Protein AF-X1S4I8-F1 (afdb_monomer_lite)

Organism: NCBI:txid412755

Structure (mmCIF, N/CA/C/O backbone):
data_AF-X1S4I8-F1
#
_entry.id   AF-X1S4I8-F1
#
loop_
_atom_site.group_PDB
_atom_site.id
_atom_site.type_symbol
_atom_site.label_atom_id
_atom_site.label_alt_id
_atom_site.label_comp_id
_atom_site.label_asym_id
_atom_site.label_entity_id
_atom_site.label_seq_id
_atom_site.pdbx_PDB_ins_code
_atom_site.Cartn_x
_atom_site.Cartn_y
_atom_site.Cartn_z
_atom_site.occupancy
_atom_site.B_iso_or_equiv
_atom_site.auth_seq_id
_atom_site.auth_comp_id
_atom_site.auth_asym_id
_atom_site.auth_atom_id
_atom_site.pdbx_PDB_model_num
ATOM 1 N N . VAL A 1 1 ? 13.431 -6.192 -31.521 1.00 86.06 1 VAL A N 1
ATOM 2 C CA . VAL A 1 1 ? 13.968 -7.474 -30.999 1.00 86.06 1 VAL A CA 1
ATOM 3 C C . VAL A 1 1 ? 13.122 -7.839 -29.793 1.00 86.06 1 VAL A C 1
ATOM 5 O O . VAL A 1 1 ? 12.837 -6.938 -29.018 1.00 86.06 1 VAL A O 1
ATOM 8 N N . ASP A 1 2 ? 12.655 -9.082 -29.675 1.00 95.69 2 ASP A N 1
ATOM 9 C CA . ASP A 1 2 ? 11.844 -9.513 -28.525 1.00 95.69 2 ASP A CA 1
ATOM 10 C C . ASP A 1 2 ? 12.682 -9.507 -27.235 1.00 95.69 2 ASP A C 1
ATOM 12 O O . ASP A 1 2 ? 13.824 -9.966 -27.254 1.00 95.69 2 ASP A O 1
ATOM 16 N N . ILE A 1 3 ? 12.124 -9.007 -26.125 1.00 94.81 3 ILE A N 1
ATOM 17 C CA . ILE A 1 3 ? 12.817 -8.857 -24.830 1.00 94.81 3 ILE A CA 1
ATOM 18 C C . ILE A 1 3 ? 13.403 -10.174 -24.294 1.00 94.81 3 ILE A C 1
ATOM 20 O O . ILE A 1 3 ? 14.400 -10.169 -23.576 1.00 94.81 3 ILE A O 1
ATOM 24 N N . LYS A 1 4 ? 12.831 -11.325 -24.662 1.00 96.81 4 LYS A N 1
ATOM 25 C CA . LYS A 1 4 ? 13.312 -12.641 -24.220 1.00 96.81 4 LYS A CA 1
ATOM 26 C C . LYS A 1 4 ? 14.642 -13.041 -24.864 1.00 96.81 4 LYS A C 1
ATOM 28 O O . LYS A 1 4 ? 15.309 -13.931 -24.346 1.00 96.81 4 LYS A O 1
ATOM 33 N N . ILE A 1 5 ? 15.037 -12.402 -25.970 1.00 96.62 5 ILE A N 1
ATOM 34 C CA . ILE A 1 5 ? 16.264 -12.717 -26.728 1.00 96.62 5 ILE A CA 1
ATOM 35 C C . ILE A 1 5 ? 17.263 -11.547 -26.779 1.00 96.62 5 ILE A C 1
ATOM 37 O O . ILE A 1 5 ? 18.159 -11.532 -27.623 1.00 96.62 5 ILE A O 1
ATOM 41 N N . THR A 1 6 ? 17.122 -10.540 -25.909 1.00 96.50 6 THR A N 1
ATOM 42 C CA . THR A 1 6 ? 18.006 -9.356 -25.888 1.00 96.50 6 THR A CA 1
ATOM 43 C C . THR A 1 6 ? 19.214 -9.480 -24.962 1.00 96.50 6 THR A C 1
ATOM 45 O O . THR A 1 6 ? 20.013 -8.546 -24.902 1.00 96.50 6 THR A O 1
ATOM 48 N N . LEU A 1 7 ? 19.382 -10.594 -24.241 1.00 96.75 7 LEU A N 1
ATOM 49 C CA . LEU A 1 7 ? 20.563 -10.807 -23.400 1.00 96.75 7 LEU A CA 1
ATOM 50 C C . LEU A 1 7 ? 21.848 -10.651 -24.242 1.00 96.75 7 LEU A C 1
ATOM 52 O O . LEU A 1 7 ? 21.918 -11.141 -25.366 1.00 96.75 7 LEU A O 1
ATOM 56 N N . HIS A 1 8 ? 22.848 -9.944 -23.707 1.00 96.56 8 HIS A N 1
ATOM 57 C CA . HIS A 1 8 ? 24.112 -9.594 -24.383 1.00 96.56 8 HIS A CA 1
ATOM 58 C C . HIS A 1 8 ? 24.010 -8.621 -25.575 1.00 96.56 8 HIS A C 1
ATOM 60 O O . HIS A 1 8 ? 24.976 -8.452 -26.318 1.00 96.56 8 HIS A O 1
ATOM 66 N N . ARG A 1 9 ? 22.871 -7.946 -25.763 1.00 95.81 9 ARG A N 1
ATOM 67 C CA . ARG A 1 9 ? 22.745 -6.816 -26.699 1.00 95.81 9 ARG A CA 1
ATOM 68 C C . ARG A 1 9 ? 23.045 -5.495 -25.988 1.00 95.81 9 ARG A C 1
ATOM 70 O O . ARG A 1 9 ? 22.949 -5.403 -24.768 1.00 95.81 9 ARG A O 1
ATOM 77 N N . PHE A 1 10 ? 23.363 -4.469 -26.769 1.00 96.00 10 PHE A N 1
ATOM 78 C CA . PHE A 1 10 ? 23.542 -3.099 -26.284 1.00 96.00 10 PHE A CA 1
ATOM 79 C C . PHE A 1 10 ? 22.273 -2.274 -26.523 1.00 96.00 10 PHE A C 1
ATOM 81 O O . PHE A 1 10 ? 21.578 -2.489 -27.521 1.00 96.00 10 PHE A O 1
ATOM 88 N N . LEU A 1 11 ? 21.980 -1.341 -25.613 1.00 95.81 11 LEU A N 1
ATOM 89 C CA . LEU A 1 11 ? 20.929 -0.344 -25.810 1.00 95.81 11 LEU A CA 1
ATOM 90 C C . LEU A 1 11 ? 21.341 0.628 -26.918 1.00 95.81 11 LEU A C 1
ATOM 92 O O . LEU A 1 11 ? 22.495 1.042 -26.983 1.00 95.81 11 LEU A O 1
ATOM 96 N N . ALA A 1 12 ? 20.394 0.966 -27.791 1.00 96.75 12 ALA A N 1
ATOM 97 C CA . ALA A 1 12 ? 20.607 1.957 -28.845 1.00 96.75 12 ALA A CA 1
ATOM 98 C C . ALA A 1 12 ? 20.313 3.389 -28.366 1.00 96.75 12 ALA A C 1
ATOM 100 O O . ALA A 1 12 ? 20.841 4.341 -28.928 1.00 96.75 12 ALA A O 1
ATOM 101 N N . GLU A 1 13 ? 19.480 3.521 -27.337 1.00 97.31 13 GLU A N 1
ATOM 102 C CA . GLU A 1 13 ? 19.030 4.775 -26.742 1.00 97.31 13 GLU A CA 1
ATOM 103 C C . GLU A 1 13 ? 18.687 4.556 -25.262 1.00 97.31 13 GLU A C 1
ATOM 105 O O . GLU A 1 13 ? 18.582 3.412 -24.800 1.00 97.31 13 GLU A O 1
ATOM 110 N N . ASP A 1 14 ? 18.506 5.651 -24.530 1.00 97.56 14 ASP A N 1
ATOM 111 C CA . ASP A 1 14 ? 18.103 5.614 -23.128 1.00 97.56 14 ASP A CA 1
ATOM 112 C C . ASP A 1 14 ? 16.678 5.069 -22.968 1.00 97.56 14 ASP A C 1
ATOM 114 O O . ASP A 1 14 ? 15.772 5.384 -23.740 1.00 97.56 14 ASP A O 1
ATOM 118 N N . ILE A 1 15 ? 16.454 4.284 -21.911 1.00 95.19 15 ILE A N 1
ATOM 119 C CA . ILE A 1 15 ? 15.122 3.798 -21.543 1.00 95.19 15 ILE A CA 1
ATOM 120 C C . ILE A 1 15 ? 14.616 4.608 -20.354 1.00 95.19 15 ILE A C 1
ATOM 122 O O . ILE A 1 15 ? 15.184 4.555 -19.264 1.00 95.19 15 ILE A O 1
ATOM 126 N N . VAL A 1 16 ? 13.502 5.309 -20.551 1.00 97.25 16 VAL A N 1
ATOM 127 C CA . VAL A 1 16 ? 12.811 6.058 -19.496 1.00 97.25 16 VAL A CA 1
ATOM 128 C C . VAL A 1 16 ? 11.573 5.288 -19.043 1.00 97.25 16 VAL A C 1
ATOM 130 O O . VAL A 1 16 ? 10.865 4.689 -19.854 1.00 97.25 16 VAL A O 1
ATOM 133 N N . ALA A 1 17 ? 11.297 5.298 -17.737 1.00 96.44 17 ALA A N 1
ATOM 134 C CA . ALA A 1 17 ? 10.097 4.677 -17.193 1.00 96.44 17 ALA A CA 1
ATOM 135 C C . ALA A 1 17 ? 8.835 5.406 -17.703 1.00 96.44 17 ALA A C 1
ATOM 137 O O . ALA A 1 17 ? 8.716 6.616 -17.505 1.00 96.44 17 ALA A O 1
ATOM 138 N N . PRO A 1 18 ? 7.864 4.701 -18.312 1.00 95.94 18 PRO A N 1
ATOM 139 C CA . PRO A 1 18 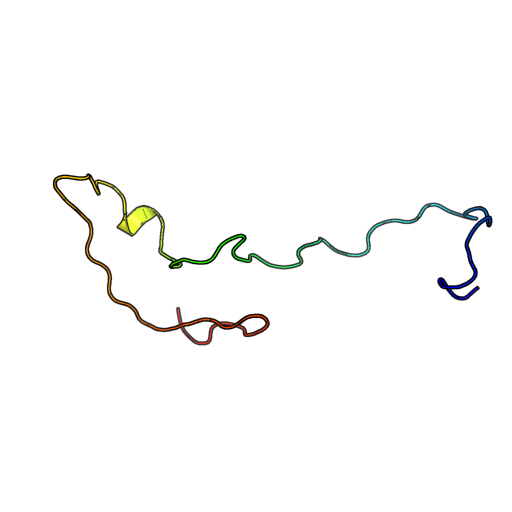? 6.654 5.337 -18.832 1.00 95.94 18 PRO A CA 1
ATOM 140 C C . PRO A 1 18 ? 5.631 5.669 -17.735 1.00 95.94 18 PRO A C 1
ATOM 142 O O . PRO A 1 18 ? 4.671 6.392 -17.991 1.00 95.94 18 PRO A O 1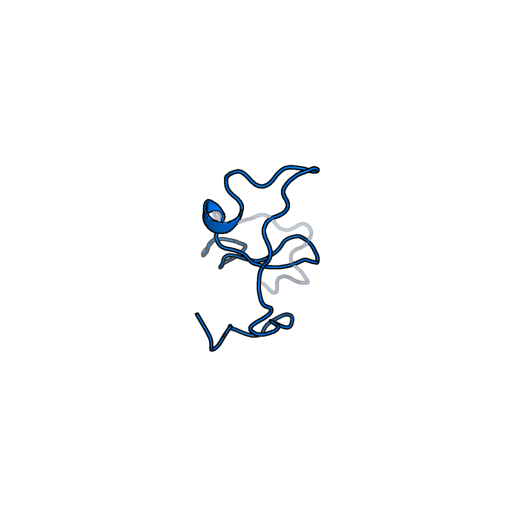
ATOM 145 N N . ALA A 1 19 ? 5.794 5.113 -16.529 1.00 95.56 19 ALA A N 1
ATOM 146 C CA . ALA A 1 19 ? 4.870 5.288 -15.416 1.00 95.56 19 ALA A CA 1
ATOM 147 C C . ALA A 1 19 ? 5.540 5.025 -14.061 1.00 95.56 19 ALA A C 1
ATOM 149 O O . ALA A 1 19 ? 6.564 4.345 -13.971 1.00 95.56 19 ALA A O 1
ATOM 150 N N . ASN A 1 20 ? 4.903 5.523 -13.000 1.00 94.69 20 ASN A N 1
ATOM 151 C CA . ASN A 1 20 ? 5.277 5.217 -11.623 1.00 94.69 20 ASN A CA 1
ATOM 152 C C . ASN A 1 20 ? 4.959 3.760 -11.274 1.00 94.69 20 ASN A C 1
ATOM 154 O O . ASN A 1 20 ? 3.924 3.220 -11.673 1.00 94.69 20 ASN A O 1
ATOM 158 N N . LEU A 1 21 ? 5.826 3.153 -10.465 1.00 93.19 21 LEU A N 1
ATOM 159 C CA . LEU A 1 21 ? 5.629 1.813 -9.931 1.00 93.19 21 LEU A CA 1
ATOM 160 C C . LEU A 1 21 ? 5.897 1.811 -8.414 1.00 93.19 21 LEU A C 1
ATOM 162 O O . LEU A 1 21 ? 7.012 2.144 -8.016 1.00 93.19 21 LEU A O 1
ATOM 166 N N . PRO A 1 22 ? 4.926 1.411 -7.567 1.00 91.69 22 PRO A N 1
ATOM 167 C CA . PRO A 1 22 ? 3.545 1.041 -7.895 1.00 91.69 22 PRO A CA 1
ATOM 168 C C . PRO A 1 22 ? 2.729 2.211 -8.466 1.00 91.69 22 PRO A C 1
ATOM 170 O O . PRO A 1 22 ? 2.904 3.354 -8.063 1.00 91.69 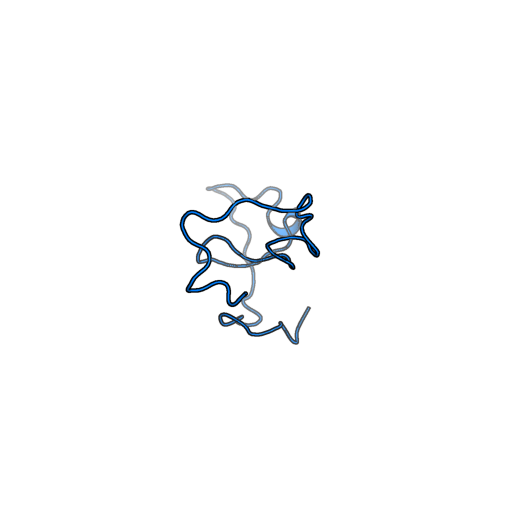22 PRO A O 1
ATOM 173 N N . GLY A 1 23 ? 1.798 1.919 -9.377 1.00 92.69 23 GLY A N 1
ATOM 174 C CA . GLY A 1 23 ? 0.946 2.946 -9.994 1.00 92.69 23 GLY A CA 1
ATOM 175 C C . GLY A 1 23 ? -0.182 3.474 -9.095 1.00 92.69 23 GLY A C 1
ATOM 176 O O . GLY A 1 23 ? -0.958 4.319 -9.528 1.00 92.69 23 GLY A O 1
ATOM 177 N N . PHE A 1 24 ? -0.317 2.953 -7.872 1.00 91.56 24 PHE A N 1
ATOM 178 C CA . PHE A 1 24 ? -1.362 3.316 -6.915 1.00 91.56 24 PHE A CA 1
ATOM 179 C C . PHE A 1 24 ? -0.933 2.988 -5.480 1.00 91.56 24 PHE A C 1
ATOM 181 O O . PHE A 1 24 ? -0.043 2.164 -5.252 1.00 91.56 24 PHE A O 1
ATOM 188 N N . ASN A 1 25 ? -1.609 3.604 -4.507 1.00 91.50 25 ASN A N 1
ATOM 189 C CA . ASN A 1 25 ? -1.390 3.331 -3.090 1.00 91.50 25 ASN A CA 1
ATOM 190 C C . ASN A 1 25 ? -1.861 1.919 -2.749 1.00 91.50 25 ASN A C 1
ATOM 192 O O . ASN A 1 25 ? -3.024 1.575 -2.953 1.00 91.50 25 ASN A O 1
ATOM 196 N N . ARG A 1 26 ? -0.961 1.111 -2.197 1.00 92.69 26 ARG A N 1
ATOM 197 C CA . ARG A 1 26 ? -1.244 -0.260 -1.780 1.00 92.69 26 ARG A CA 1
ATOM 198 C C . ARG A 1 26 ? -0.722 -0.501 -0.379 1.00 92.69 26 ARG A C 1
ATOM 200 O O . ARG A 1 26 ? 0.265 0.112 0.023 1.00 92.69 26 ARG A O 1
ATOM 207 N N . SER A 1 27 ? -1.330 -1.454 0.317 1.00 93.19 27 SER A N 1
ATOM 208 C CA . SER A 1 27 ? -0.715 -1.972 1.530 1.00 93.19 27 SER A CA 1
ATOM 209 C C . SER A 1 27 ? 0.543 -2.777 1.191 1.00 93.19 27 SER A C 1
ATOM 211 O O . SER A 1 27 ? 0.612 -3.485 0.172 1.00 93.19 27 SER A O 1
ATOM 213 N N . THR A 1 28 ? 1.550 -2.640 2.045 1.00 93.12 28 THR A N 1
ATOM 214 C CA . THR A 1 28 ? 2.767 -3.460 2.039 1.00 93.12 28 THR A CA 1
ATOM 215 C C . THR A 1 28 ? 2.635 -4.686 2.938 1.00 93.12 28 THR A C 1
ATOM 217 O O . THR A 1 28 ? 3.437 -5.603 2.804 1.00 93.12 28 THR A O 1
ATOM 220 N N . MET A 1 29 ? 1.628 -4.703 3.816 1.00 94.06 29 MET A N 1
ATOM 221 C CA . MET A 1 29 ? 1.397 -5.727 4.834 1.00 94.06 29 MET A CA 1
ATOM 222 C C . MET A 1 29 ? -0.084 -6.105 4.910 1.00 94.06 29 MET A C 1
ATOM 224 O O . MET A 1 29 ? -0.953 -5.377 4.421 1.00 94.06 29 MET A O 1
ATOM 228 N N . ASP A 1 30 ? -0.373 -7.200 5.598 1.00 95.12 30 ASP A N 1
ATOM 229 C CA . ASP A 1 30 ? -1.735 -7.524 6.008 1.00 95.12 30 ASP A CA 1
ATOM 230 C C . ASP A 1 30 ? -2.120 -6.682 7.234 1.00 95.12 30 ASP A C 1
ATOM 232 O O . ASP A 1 30 ? -1.315 -6.481 8.146 1.00 95.12 30 ASP A O 1
ATOM 236 N N . GLY A 1 31 ? -3.344 -6.153 7.255 1.00 94.88 31 GLY A N 1
ATOM 237 C CA . GLY A 1 31 ? -3.816 -5.292 8.337 1.00 94.88 31 GLY A CA 1
ATOM 238 C C . GLY A 1 31 ? -5.108 -4.555 7.996 1.00 94.88 31 GLY A C 1
ATOM 239 O O . GLY A 1 31 ? -5.795 -4.896 7.034 1.00 94.88 31 GLY A O 1
ATOM 240 N N . TYR A 1 32 ? -5.420 -3.525 8.784 1.00 94.38 32 TYR A N 1
ATOM 241 C CA . TYR A 1 32 ? -6.622 -2.704 8.627 1.00 94.38 32 TYR A CA 1
ATOM 242 C C . TYR A 1 32 ? -6.259 -1.314 8.107 1.00 94.38 32 TYR A C 1
ATOM 244 O O . TYR A 1 32 ? -5.387 -0.642 8.659 1.00 94.38 32 TYR A O 1
ATOM 252 N N . ALA A 1 33 ? -6.942 -0.874 7.051 1.00 94.56 33 ALA A N 1
ATOM 253 C CA . ALA A 1 33 ? -6.845 0.500 6.582 1.00 94.56 33 ALA A CA 1
ATOM 254 C C . ALA A 1 33 ? -7.715 1.397 7.473 1.00 94.56 33 ALA A C 1
ATOM 256 O O . ALA A 1 33 ? -8.917 1.176 7.584 1.00 94.56 33 ALA A O 1
ATOM 257 N N . ILE A 1 34 ? -7.102 2.404 8.095 1.00 94.56 34 ILE A N 1
ATOM 258 C CA . ILE A 1 34 ? -7.784 3.397 8.933 1.00 94.56 34 ILE A CA 1
ATOM 259 C C . ILE A 1 34 ? -7.370 4.802 8.503 1.00 94.56 34 ILE A C 1
ATOM 261 O O . ILE A 1 34 ? -6.312 4.990 7.890 1.00 94.56 34 ILE A O 1
ATOM 265 N N . ARG A 1 35 ? -8.162 5.813 8.864 1.00 94.06 35 ARG A N 1
ATOM 266 C CA . ARG A 1 35 ? -7.691 7.199 8.803 1.00 94.06 35 ARG A CA 1
ATOM 267 C C . ARG A 1 35 ? -6.755 7.414 9.986 1.00 94.06 35 ARG A C 1
ATOM 269 O O . ARG A 1 35 ? -7.100 7.081 11.114 1.00 94.06 35 ARG A O 1
ATOM 276 N N . ALA A 1 36 ? -5.570 7.968 9.735 1.00 95.44 36 ALA A N 1
ATOM 277 C CA . ALA A 1 36 ? -4.562 8.140 10.782 1.00 95.44 36 ALA A CA 1
ATOM 278 C C . ALA A 1 36 ? -5.105 8.933 11.986 1.00 95.44 36 ALA A C 1
ATOM 280 O O . ALA A 1 36 ? -4.841 8.565 13.128 1.00 95.44 36 ALA A O 1
ATOM 281 N N . GLU A 1 37 ? -5.918 9.960 11.724 1.00 96.50 37 GLU A N 1
ATOM 282 C CA . GLU A 1 37 ? -6.522 10.818 12.749 1.00 96.50 37 GLU A CA 1
ATOM 283 C C . GLU A 1 37 ? -7.432 10.072 13.737 1.00 96.50 37 GLU A C 1
ATOM 285 O O . GLU A 1 37 ? -7.448 10.426 14.912 1.00 96.50 37 GLU A O 1
ATOM 290 N N . ASP A 1 38 ? -8.102 8.995 13.312 1.00 94.31 38 ASP A N 1
ATOM 291 C CA . ASP A 1 38 ? -9.011 8.223 14.175 1.00 94.31 38 ASP A CA 1
ATOM 292 C C . ASP 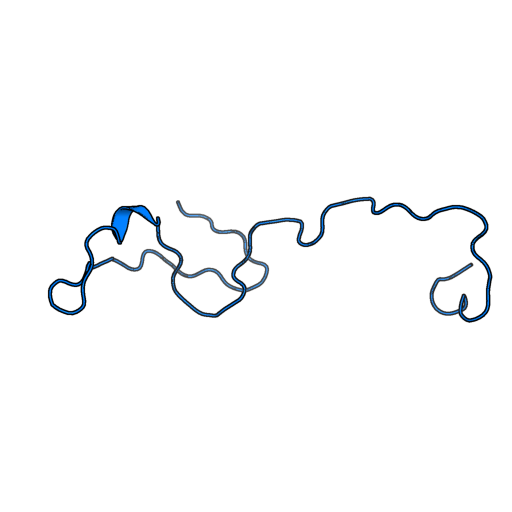A 1 38 ? -8.244 7.428 15.258 1.00 94.31 38 ASP A C 1
ATOM 294 O O . ASP A 1 38 ? -8.807 6.991 16.264 1.00 94.31 38 ASP A O 1
ATOM 298 N N . SER A 1 39 ? -6.929 7.258 15.076 1.00 93.88 39 SER A N 1
ATOM 299 C CA . SER A 1 39 ? -6.035 6.618 16.051 1.00 93.88 39 SER A CA 1
ATOM 300 C C . SER A 1 39 ? -5.288 7.603 16.952 1.00 93.88 39 SER A C 1
ATOM 302 O O . SER A 1 39 ? -4.522 7.189 17.826 1.00 93.88 39 SER A O 1
ATOM 304 N N . PHE A 1 40 ? -5.471 8.912 16.767 1.00 95.00 40 PHE A N 1
ATOM 305 C CA . PHE A 1 40 ? -4.751 9.895 17.570 1.00 95.00 40 PHE A CA 1
ATOM 306 C C . PHE A 1 40 ? -5.212 9.845 19.029 1.00 95.00 40 PHE A C 1
ATOM 308 O O . PHE A 1 40 ? -6.401 9.863 19.328 1.00 95.00 40 PHE A O 1
ATOM 315 N N . GLY A 1 41 ? -4.253 9.775 19.955 1.00 92.56 41 GLY A N 1
ATOM 316 C CA . GLY A 1 41 ? -4.534 9.637 21.387 1.00 92.56 41 GLY A CA 1
ATOM 317 C C . GLY A 1 41 ? -4.810 8.203 21.848 1.00 92.56 41 GLY A C 1
ATOM 318 O O . GLY A 1 41 ? -4.918 7.984 23.055 1.00 92.56 41 GLY A O 1
ATOM 319 N N . ALA A 1 42 ? -4.855 7.225 20.933 1.00 95.56 42 ALA A N 1
ATOM 320 C CA . ALA A 1 42 ? -4.891 5.819 21.306 1.00 95.56 42 ALA A CA 1
ATOM 321 C C . ALA A 1 42 ? -3.606 5.451 22.061 1.00 95.56 42 ALA A C 1
ATOM 323 O O . ALA A 1 42 ? -2.489 5.658 21.582 1.00 95.56 42 ALA A O 1
ATOM 324 N N . THR A 1 43 ? -3.762 4.887 23.251 1.00 95.25 43 THR A N 1
ATOM 325 C CA . THR A 1 43 ? -2.658 4.379 24.073 1.00 95.25 43 THR A CA 1
ATOM 326 C C . THR A 1 43 ? -2.970 2.960 24.526 1.00 95.25 43 THR A C 1
ATOM 328 O O . THR A 1 43 ? -4.103 2.499 24.413 1.00 95.25 43 THR A O 1
ATOM 331 N N . GLY A 1 44 ? -1.986 2.254 25.090 1.00 93.62 44 GLY A N 1
ATOM 332 C CA . GLY A 1 44 ? -2.216 0.903 25.616 1.00 93.62 44 GLY A CA 1
ATOM 333 C C . GLY A 1 44 ? -3.301 0.839 26.701 1.00 93.62 44 GLY A C 1
ATOM 334 O O . GLY A 1 44 ? -3.985 -0.172 26.821 1.00 93.62 44 GLY A O 1
ATOM 335 N N . ASN A 1 45 ? -3.492 1.922 27.461 1.00 95.06 45 ASN A N 1
ATOM 336 C CA . ASN A 1 45 ? -4.514 2.024 28.507 1.00 95.06 45 ASN A CA 1
ATOM 337 C C . ASN A 1 45 ? -5.842 2.613 28.008 1.00 95.06 45 ASN A C 1
ATOM 339 O O . ASN A 1 45 ? -6.850 2.489 28.700 1.00 95.06 45 ASN A O 1
ATOM 343 N N . LEU A 1 46 ? -5.843 3.255 26.838 1.00 94.00 46 LEU A N 1
ATOM 344 C CA . LEU A 1 46 ? -7.017 3.868 26.225 1.00 94.00 46 LEU A CA 1
ATOM 345 C C . LEU A 1 46 ? -7.012 3.573 24.716 1.00 94.00 46 LEU A C 1
ATOM 347 O O . LEU A 1 46 ? -6.541 4.403 23.935 1.00 94.00 46 LEU A O 1
ATOM 351 N N . PRO A 1 47 ? -7.461 2.378 24.297 1.00 94.19 47 PRO A N 1
ATOM 352 C CA . PRO A 1 47 ? -7.493 2.013 22.888 1.00 94.19 47 PRO A CA 1
ATOM 353 C C . PRO A 1 47 ? -8.623 2.740 22.145 1.00 94.19 47 PRO A C 1
ATOM 355 O O . PRO A 1 47 ? -9.708 2.945 22.692 1.00 94.19 47 PRO A O 1
ATOM 358 N N . SER A 1 48 ? -8.390 3.068 20.872 1.00 94.62 48 SER A N 1
ATOM 359 C CA . SER A 1 48 ? -9.459 3.481 19.955 1.00 94.62 48 SER A CA 1
ATOM 360 C C . SER A 1 48 ? -10.199 2.253 19.433 1.00 94.62 48 SER A C 1
ATOM 362 O O . SER A 1 48 ? -9.578 1.316 18.929 1.00 94.62 48 SER A O 1
ATOM 364 N N . TYR A 1 49 ? -11.526 2.275 19.516 1.00 94.44 49 TYR A N 1
ATOM 365 C CA . TYR A 1 49 ? -12.383 1.254 18.919 1.00 94.44 49 TYR A CA 1
ATOM 366 C C . TYR A 1 49 ? -12.859 1.720 17.546 1.00 94.44 49 TYR A C 1
ATOM 368 O O . TYR A 1 49 ? -13.335 2.844 17.403 1.00 94.44 49 TYR A O 1
ATOM 376 N N . LEU A 1 50 ? -12.729 0.848 16.548 1.00 95.56 50 LEU A N 1
ATOM 377 C CA . LEU A 1 50 ? -13.118 1.099 15.162 1.00 95.56 50 LEU A CA 1
ATOM 378 C C . LEU A 1 50 ? -14.006 -0.042 14.668 1.00 95.56 50 LEU A C 1
ATOM 380 O O . LEU A 1 50 ? -13.853 -1.188 15.096 1.00 95.56 50 LEU A O 1
ATOM 384 N N . GLU A 1 51 ? -14.921 0.275 13.759 1.00 96.00 51 GLU A N 1
ATOM 385 C CA . GLU A 1 51 ? -15.807 -0.699 13.126 1.00 96.00 51 GLU A CA 1
ATOM 386 C C . GLU A 1 51 ? -15.238 -1.152 11.777 1.00 96.00 51 GLU A C 1
ATOM 388 O O . GLU A 1 51 ? -14.709 -0.354 11.002 1.00 96.00 51 GLU A O 1
ATOM 393 N N . ILE A 1 52 ? -15.355 -2.448 11.484 1.00 95.38 52 ILE A N 1
ATOM 394 C CA . ILE A 1 52 ? -14.967 -3.000 10.187 1.00 95.38 52 ILE A CA 1
ATOM 395 C C . ILE A 1 52 ? -16.121 -2.793 9.208 1.00 95.38 52 ILE A C 1
ATOM 397 O O . ILE A 1 52 ? -17.172 -3.411 9.344 1.00 95.38 52 ILE A O 1
ATOM 401 N N . ILE A 1 53 ? -15.888 -1.971 8.187 1.00 94.88 53 ILE A N 1
ATOM 402 C CA . ILE A 1 53 ? -16.888 -1.658 7.154 1.00 94.88 53 ILE A CA 1
ATOM 403 C C . ILE A 1 53 ? -16.761 -2.526 5.892 1.00 94.88 53 ILE A C 1
ATOM 405 O O . ILE A 1 53 ? -17.639 -2.500 5.034 1.00 94.88 53 ILE A O 1
ATOM 409 N N . GLY A 1 54 ? -15.673 -3.290 5.756 1.00 94.75 54 GLY A N 1
ATOM 410 C CA . GLY A 1 54 ? -15.441 -4.148 4.596 1.00 94.75 54 GLY A CA 1
ATOM 411 C C . GLY A 1 54 ? -14.024 -4.711 4.508 1.00 94.75 54 GLY A C 1
ATOM 412 O O . GLY A 1 54 ? -13.178 -4.460 5.366 1.00 94.75 54 GLY A O 1
ATOM 413 N N . GLU A 1 55 ? -13.767 -5.459 3.433 1.00 94.75 55 GLU A N 1
ATOM 414 C CA . GLU A 1 55 ? -12.459 -6.026 3.088 1.00 94.75 55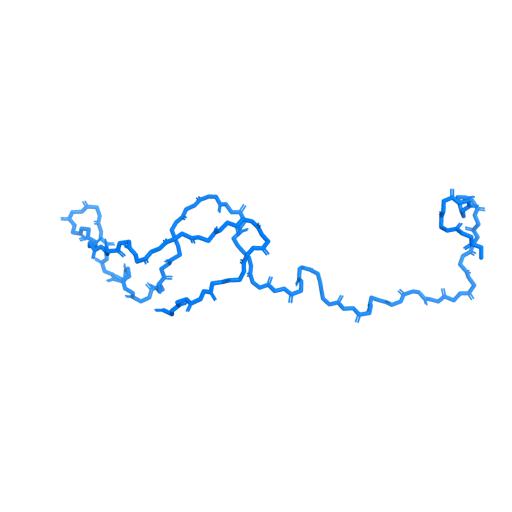 GLU A CA 1
ATOM 415 C C . GLU A 1 55 ? -12.096 -5.717 1.627 1.00 94.75 55 GLU A C 1
ATOM 417 O O . GLU A 1 55 ? -12.969 -5.636 0.761 1.00 94.75 55 GLU A O 1
ATOM 422 N N . ILE A 1 56 ? -10.802 -5.555 1.335 1.00 94.31 56 ILE A N 1
ATOM 423 C CA . ILE A 1 56 ? -10.298 -5.326 -0.027 1.00 94.31 56 ILE A CA 1
ATOM 424 C C . ILE A 1 56 ? -9.345 -6.463 -0.381 1.00 94.31 56 ILE A C 1
ATOM 426 O O . ILE A 1 56 ? -8.277 -6.603 0.214 1.00 94.31 56 ILE A O 1
ATOM 430 N N . LYS A 1 57 ? -9.721 -7.270 -1.376 1.00 92.62 57 LYS A N 1
ATOM 431 C CA . LYS A 1 57 ? -8.876 -8.360 -1.882 1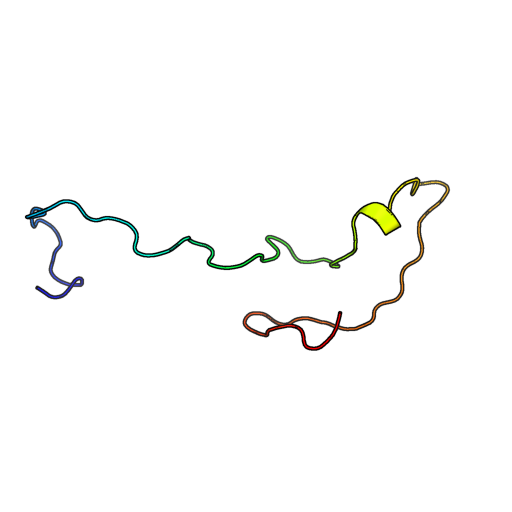.00 92.62 57 LYS A CA 1
ATOM 432 C C . LYS A 1 57 ? -7.819 -7.836 -2.849 1.00 92.62 57 LYS A C 1
ATOM 434 O O . LYS A 1 57 ? -7.972 -6.784 -3.468 1.00 92.62 57 LYS A O 1
ATOM 439 N N . MET A 1 58 ? -6.744 -8.605 -3.013 1.00 91.50 58 MET A N 1
ATOM 440 C CA . MET A 1 58 ? -5.672 -8.266 -3.947 1.00 91.50 58 MET A CA 1
ATOM 441 C C . MET A 1 58 ? -6.220 -8.048 -5.366 1.00 91.50 58 MET A C 1
ATOM 443 O O . MET A 1 58 ? -6.951 -8.882 -5.894 1.00 91.50 58 MET A O 1
ATOM 447 N N . GLY A 1 59 ? -5.848 -6.924 -5.982 1.00 91.88 59 GLY A N 1
ATOM 448 C CA . GLY A 1 59 ? -6.281 -6.557 -7.334 1.00 91.88 59 GLY A CA 1
ATOM 449 C C . GLY A 1 59 ? -7.700 -5.984 -7.432 1.00 91.88 59 GLY A C 1
ATOM 450 O O . GLY A 1 59 ? -8.117 -5.622 -8.529 1.00 91.88 59 GLY A O 1
ATOM 451 N N . VAL A 1 60 ? -8.426 -5.863 -6.317 1.00 93.75 60 VAL A N 1
ATOM 452 C CA . VAL A 1 60 ? -9.775 -5.287 -6.282 1.00 93.75 60 VAL A CA 1
ATOM 453 C C . VAL A 1 60 ? -9.705 -3.826 -5.847 1.00 93.75 60 VAL A C 1
ATOM 455 O O . VAL A 1 60 ? -8.964 -3.464 -4.934 1.00 93.75 60 VAL A O 1
ATOM 458 N N . LYS A 1 61 ? -10.486 -2.969 -6.508 1.00 92.25 61 LYS A N 1
ATOM 459 C CA . LYS A 1 61 ? -10.659 -1.573 -6.104 1.00 92.25 61 LYS A CA 1
ATOM 460 C C . LYS A 1 61 ? -11.767 -1.488 -5.042 1.00 92.25 61 LYS A C 1
ATOM 462 O O . LYS A 1 61 ? -12.813 -2.093 -5.258 1.00 92.25 61 LYS A O 1
ATOM 467 N N . PRO A 1 62 ? -11.582 -0.739 -3.941 1.00 91.56 62 PRO A N 1
ATOM 468 C CA . PRO A 1 62 ? -12.649 -0.528 -2.968 1.00 91.56 62 PRO A CA 1
ATOM 469 C C . PRO A 1 62 ? -13.857 0.184 -3.587 1.00 91.56 62 PRO A C 1
ATOM 471 O O . PRO A 1 62 ? -13.701 1.121 -4.374 1.00 91.56 62 PRO A O 1
ATOM 474 N N . GLU A 1 63 ? -15.050 -0.250 -3.188 1.00 90.12 63 GLU A N 1
ATOM 475 C CA . GLU A 1 63 ? -16.342 0.330 -3.596 1.00 90.12 63 GLU A CA 1
ATOM 476 C C . GLU A 1 63 ? -16.953 1.235 -2.514 1.00 90.12 63 GLU A C 1
ATOM 478 O O . GLU A 1 63 ? -17.948 1.915 -2.749 1.00 90.12 63 GLU A O 1
ATOM 483 N N . PHE A 1 64 ? -16.337 1.267 -1.333 1.00 81.50 64 PHE A N 1
ATOM 484 C CA . PHE A 1 64 ? -16.751 2.042 -0.169 1.00 81.50 64 PHE A CA 1
ATOM 485 C C . PHE A 1 64 ? -15.688 3.087 0.194 1.00 81.50 64 PHE A C 1
ATOM 487 O O . PHE A 1 64 ? -14.540 3.007 -0.258 1.00 81.50 64 PHE A O 1
ATOM 494 N N . ARG A 1 65 ? -16.092 4.087 0.983 1.00 64.12 65 ARG A N 1
ATOM 495 C CA . ARG A 1 65 ? -15.227 5.168 1.461 1.00 64.12 65 ARG A CA 1
ATOM 496 C C . ARG A 1 65 ? -15.136 5.159 2.974 1.00 64.12 65 ARG A C 1
ATOM 498 O O . ARG A 1 65 ? -16.204 5.007 3.599 1.00 64.12 65 ARG A O 1
#

Radius of gyration: 21.49 Å; chains: 1; bounding box: 41×24×60 Å

pLDDT: mean 93.76, std 4.48, range [64.12, 97.56]

Sequence (65 aa):
VDIKITLHRFLAEDIVAPANLPGFNRSTMDGYAIRAEDSFGATGNLPSYLEIIGEIKMGVKPEFR

InterPro domains:
  IPR005110 MoeA, N-terminal and linker domain [PF03453] (6-51)
  IPR036135 MoeA, N-terminal and linker domain superfamily [SSF63882] (6-63)
  IPR038987 Molybdopterin biosynthesis protein MoeA-like [PTHR10192] (2-62)

Secondary structure (DSSP, 8-state):
--GGG-TTPPPSSPPPPSS-SSSS---SSSS----GGGGTT-BTTBPPP--------TTPPPS--

Foldseek 3Di:
DDPVPCPPPDDPDDDDDPADPVNDDDDPDDDDDDDPVQQPPADPVRHRDDDDPDDADPPGDDPDD